Protein AF-A0A4R5L9C2-F1 (afdb_monomer_lite)

Organism: NCBI:txid2546446

Structure (mmCIF, N/CA/C/O backbone):
data_AF-A0A4R5L9C2-F1
#
_entry.id   AF-A0A4R5L9C2-F1
#
loop_
_atom_site.group_PDB
_atom_site.id
_atom_site.type_symbol
_atom_site.label_atom_id
_atom_site.label_alt_id
_atom_site.label_comp_id
_atom_site.label_asym_id
_atom_site.label_entity_id
_atom_site.label_seq_id
_atom_site.pdbx_PDB_ins_code
_atom_site.Cartn_x
_atom_site.Cartn_y
_atom_site.Cartn_z
_atom_site.occupancy
_atom_site.B_iso_or_equiv
_atom_site.auth_seq_id
_atom_site.auth_comp_id
_atom_site.auth_asym_id
_atom_site.auth_atom_id
_atom_site.pdbx_PDB_model_num
ATOM 1 N N . MET A 1 1 ? -11.951 13.675 5.980 1.00 53.25 1 MET A N 1
ATOM 2 C CA . MET A 1 1 ? -11.588 14.014 4.587 1.00 53.25 1 MET A CA 1
ATOM 3 C C . MET A 1 1 ? -11.582 12.750 3.742 1.00 53.25 1 MET A C 1
ATOM 5 O O . MET A 1 1 ? -11.155 11.713 4.239 1.00 53.25 1 MET A O 1
ATOM 9 N N . LYS A 1 2 ? -12.113 12.804 2.515 1.00 53.91 2 LYS A N 1
ATOM 10 C CA . LYS A 1 2 ? -12.083 11.684 1.562 1.00 53.91 2 LYS A CA 1
ATOM 11 C C . LYS A 1 2 ? -10.876 11.893 0.644 1.00 53.91 2 LYS A C 1
ATOM 13 O O . LYS A 1 2 ? -10.986 12.588 -0.356 1.00 53.91 2 LYS A O 1
ATOM 18 N N . CYS A 1 3 ? -9.721 11.352 1.020 1.00 62.50 3 CYS A N 1
ATOM 19 C CA . CYS A 1 3 ? -8.545 11.347 0.152 1.00 62.50 3 CYS A CA 1
ATOM 20 C C . CYS A 1 3 ? -8.708 10.206 -0.853 1.00 62.50 3 CYS A C 1
ATOM 22 O O . CYS A 1 3 ? -8.590 9.041 -0.483 1.00 62.50 3 CYS A O 1
ATOM 24 N N . VAL A 1 4 ? -9.047 10.540 -2.097 1.00 69.56 4 VAL A N 1
ATOM 25 C CA . VAL A 1 4 ? -9.021 9.580 -3.205 1.00 69.56 4 VAL A CA 1
ATOM 26 C C . VAL A 1 4 ? -7.598 9.572 -3.744 1.00 69.56 4 VAL A C 1
ATOM 28 O O . VAL A 1 4 ? -7.115 10.593 -4.230 1.00 69.56 4 VAL A O 1
ATOM 31 N N . VAL A 1 5 ? -6.908 8.444 -3.599 1.00 83.25 5 VAL A N 1
ATOM 32 C CA . VAL A 1 5 ? -5.551 8.267 -4.116 1.00 83.25 5 VAL A CA 1
ATOM 33 C C . VAL A 1 5 ? -5.657 7.568 -5.459 1.00 83.25 5 VAL A C 1
ATOM 35 O O . VAL A 1 5 ? -6.171 6.462 -5.530 1.00 83.25 5 VAL A O 1
ATOM 38 N N . VAL A 1 6 ? -5.170 8.215 -6.516 1.00 88.88 6 VAL A N 1
ATOM 39 C CA . VAL A 1 6 ? -5.037 7.597 -7.841 1.00 88.88 6 VAL A CA 1
ATOM 40 C C . VAL A 1 6 ? -3.564 7.285 -8.061 1.00 88.88 6 VAL A C 1
ATOM 42 O O . VAL A 1 6 ? -2.737 8.201 -8.095 1.00 88.88 6 VAL A O 1
ATOM 45 N N . LEU A 1 7 ? -3.223 6.002 -8.146 1.00 88.88 7 LEU A N 1
ATOM 46 C CA . LEU A 1 7 ? -1.875 5.550 -8.480 1.00 88.88 7 LEU A CA 1
ATOM 47 C C . LEU A 1 7 ? -1.745 5.435 -10.003 1.00 88.88 7 LEU A C 1
ATOM 49 O O . LEU A 1 7 ? -2.695 5.077 -10.695 1.00 88.88 7 LEU A O 1
ATOM 53 N N . LYS A 1 8 ? -0.573 5.766 -10.548 1.00 91.19 8 LYS A N 1
ATOM 54 C CA . LYS A 1 8 ? -0.252 5.452 -11.948 1.00 91.19 8 LYS A CA 1
ATOM 55 C C . LYS A 1 8 ? 0.057 3.959 -12.069 1.00 91.19 8 LYS A C 1
ATOM 57 O O . LYS A 1 8 ? 0.611 3.383 -11.139 1.00 91.19 8 LYS A O 1
ATOM 62 N N . ALA A 1 9 ? -0.146 3.374 -13.248 1.00 90.06 9 ALA A N 1
ATOM 63 C CA . ALA A 1 9 ? 0.158 1.959 -13.500 1.00 90.06 9 ALA A CA 1
ATOM 64 C C . ALA A 1 9 ? 1.588 1.548 -13.078 1.00 90.06 9 A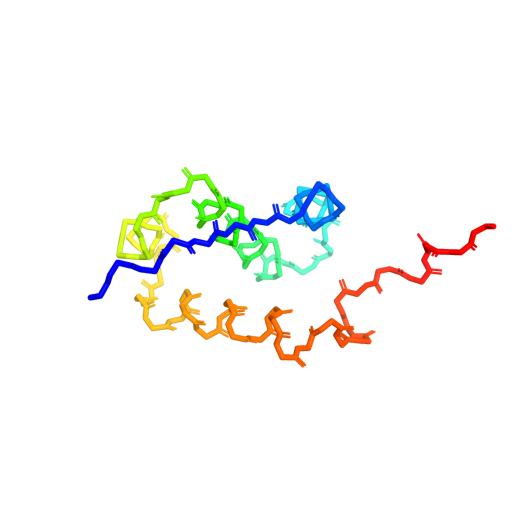LA A C 1
ATOM 66 O O . ALA A 1 9 ? 1.795 0.484 -12.502 1.00 90.06 9 ALA A O 1
ATOM 67 N N . VAL A 1 10 ? 2.582 2.421 -13.295 1.00 89.62 10 VAL A N 1
ATOM 68 C CA . VAL A 1 10 ? 3.971 2.180 -12.859 1.00 89.62 10 VAL A CA 1
ATOM 69 C C . VAL A 1 10 ? 4.135 2.202 -11.333 1.00 89.62 10 VAL A C 1
ATOM 71 O O . VAL A 1 10 ? 4.922 1.431 -10.785 1.00 89.62 10 VAL A O 1
ATOM 74 N N . GLU A 1 11 ? 3.379 3.053 -10.633 1.00 90.38 11 GLU A N 1
ATOM 75 C CA . GLU A 1 11 ? 3.378 3.116 -9.168 1.00 90.38 11 GLU A CA 1
ATOM 76 C C . GLU A 1 11 ? 2.719 1.863 -8.586 1.00 90.38 11 GLU A C 1
ATOM 78 O O . GLU A 1 11 ? 3.263 1.267 -7.661 1.00 90.38 11 GLU A O 1
ATOM 83 N N . GLU A 1 12 ? 1.595 1.427 -9.159 1.00 93.25 12 GLU A N 1
ATOM 84 C CA . GLU A 1 12 ? 0.899 0.199 -8.757 1.00 93.25 12 GLU A CA 1
ATOM 85 C C . GLU A 1 12 ? 1.794 -1.029 -8.914 1.00 93.25 12 GLU A C 1
ATOM 87 O O . GLU A 1 12 ? 1.974 -1.779 -7.955 1.00 93.25 12 GLU A O 1
ATOM 92 N N . LEU A 1 13 ? 2.428 -1.191 -10.081 1.00 93.62 13 LEU A N 1
ATOM 93 C CA . LEU A 1 13 ? 3.340 -2.308 -10.334 1.00 93.62 13 LEU A CA 1
ATOM 94 C C . LEU A 1 13 ? 4.524 -2.301 -9.358 1.00 93.62 13 LEU A C 1
ATOM 96 O O . LEU A 1 13 ? 4.874 -3.337 -8.787 1.00 93.62 13 LEU A O 1
ATOM 100 N N . THR A 1 14 ? 5.119 -1.126 -9.130 1.00 92.81 14 THR A N 1
ATOM 101 C CA . THR A 1 14 ? 6.231 -0.968 -8.184 1.00 92.81 14 THR A CA 1
ATOM 102 C C . THR A 1 14 ? 5.801 -1.356 -6.774 1.00 92.81 14 THR A C 1
ATOM 104 O O . THR A 1 14 ? 6.450 -2.182 -6.132 1.00 92.81 14 THR A O 1
ATOM 107 N N . LEU A 1 15 ? 4.680 -0.815 -6.293 1.00 93.94 15 LEU A N 1
ATOM 108 C CA . LEU A 1 15 ? 4.174 -1.098 -4.953 1.00 93.94 15 LEU A CA 1
ATOM 109 C C . LEU A 1 15 ? 3.761 -2.567 -4.795 1.00 93.94 15 LEU A C 1
ATOM 111 O O . LEU A 1 15 ? 3.991 -3.146 -3.732 1.00 93.94 15 LEU A O 1
ATOM 115 N N . GLN A 1 16 ? 3.228 -3.202 -5.843 1.00 96.00 16 GLN A N 1
ATOM 116 C CA . GLN A 1 16 ? 2.919 -4.633 -5.850 1.00 96.00 16 GLN A CA 1
ATOM 117 C C . GLN A 1 16 ? 4.188 -5.461 -5.679 1.00 96.00 16 GLN A C 1
ATOM 119 O O . GLN A 1 16 ? 4.270 -6.268 -4.748 1.00 96.00 16 GLN A O 1
ATOM 124 N N . GLN A 1 17 ? 5.213 -5.196 -6.488 1.00 95.12 17 GLN A N 1
ATOM 125 C CA . GLN A 1 17 ? 6.489 -5.895 -6.388 1.00 95.12 17 GLN A CA 1
ATOM 126 C C . GLN A 1 17 ? 7.157 -5.670 -5.024 1.00 95.12 17 GLN A C 1
ATOM 128 O O . GLN A 1 17 ? 7.681 -6.612 -4.425 1.00 95.12 17 GLN A O 1
ATOM 133 N N . MET A 1 18 ? 7.096 -4.445 -4.494 1.00 93.94 18 MET A N 1
ATOM 134 C CA . MET A 1 18 ? 7.621 -4.115 -3.169 1.00 93.94 18 MET A CA 1
ATOM 135 C C . MET A 1 18 ? 6.867 -4.830 -2.051 1.00 93.94 18 MET A C 1
ATOM 137 O O . MET A 1 18 ? 7.503 -5.338 -1.131 1.00 93.94 18 MET A O 1
ATOM 141 N N . SER A 1 19 ? 5.536 -4.905 -2.126 1.00 95.69 19 SER A N 1
ATOM 142 C CA . SER A 1 19 ? 4.716 -5.565 -1.103 1.00 95.69 19 SER A CA 1
ATOM 143 C C . SER A 1 19 ? 5.036 -7.056 -0.961 1.00 95.69 19 SER A C 1
ATOM 145 O O . SER A 1 19 ? 4.947 -7.598 0.140 1.00 95.69 19 SER A O 1
ATOM 147 N N . ILE A 1 20 ? 5.480 -7.695 -2.048 1.00 95.44 20 ILE A N 1
ATOM 148 C CA . ILE A 1 20 ? 5.819 -9.120 -2.081 1.00 95.44 20 ILE A CA 1
ATOM 149 C C . ILE A 1 20 ? 7.299 -9.334 -1.738 1.00 95.44 20 ILE A C 1
ATOM 151 O O . ILE A 1 20 ? 7.623 -10.129 -0.858 1.00 95.44 20 ILE A O 1
ATOM 155 N N . ASN A 1 21 ? 8.203 -8.602 -2.395 1.00 92.88 21 ASN A N 1
ATOM 156 C CA . ASN A 1 21 ? 9.614 -8.995 -2.486 1.00 92.88 21 ASN A CA 1
ATOM 157 C C . ASN A 1 21 ? 10.583 -8.125 -1.681 1.00 92.88 21 ASN A C 1
ATOM 159 O O . ASN A 1 21 ? 11.764 -8.457 -1.575 1.00 92.88 21 ASN A O 1
ATOM 163 N N . HIS A 1 22 ? 10.137 -7.008 -1.099 1.00 89.75 22 HIS A N 1
ATOM 164 C CA . HIS A 1 22 ? 11.070 -6.117 -0.415 1.00 89.75 22 HIS A CA 1
ATOM 165 C C . HIS A 1 22 ? 11.685 -6.785 0.824 1.00 89.75 22 HIS A C 1
ATOM 167 O O . HIS A 1 22 ? 10.966 -7.366 1.635 1.00 8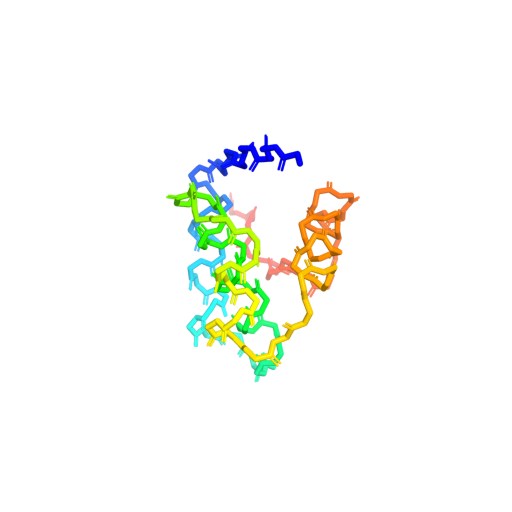9.75 22 HIS A O 1
ATOM 173 N N . ARG A 1 23 ? 13.006 -6.659 1.028 1.00 90.69 23 ARG A N 1
ATOM 174 C CA . ARG A 1 23 ? 13.732 -7.323 2.135 1.00 90.69 23 ARG A CA 1
ATOM 175 C C . ARG A 1 23 ? 13.170 -6.982 3.520 1.00 90.69 23 ARG A C 1
ATOM 177 O O . ARG A 1 23 ? 13.042 -7.844 4.387 1.00 90.69 23 ARG A O 1
ATOM 184 N N . HIS A 1 24 ? 12.809 -5.718 3.724 1.00 89.75 24 HIS A N 1
ATOM 185 C CA . HIS A 1 24 ? 12.315 -5.207 5.000 1.00 89.75 24 HIS A CA 1
ATOM 186 C C . HIS A 1 24 ? 10.800 -5.366 5.101 1.00 89.75 24 HIS A C 1
ATOM 188 O O . HIS A 1 24 ? 10.065 -4.826 4.274 1.00 89.75 24 HIS A O 1
ATOM 194 N N . ARG A 1 25 ? 10.345 -6.060 6.152 1.00 92.75 25 ARG A N 1
ATOM 195 C CA . ARG A 1 25 ? 8.921 -6.302 6.430 1.00 92.75 25 ARG A CA 1
ATOM 196 C C . ARG A 1 25 ? 8.113 -5.010 6.522 1.00 92.75 25 ARG A C 1
ATOM 198 O O . ARG A 1 25 ? 7.031 -4.950 5.958 1.00 92.75 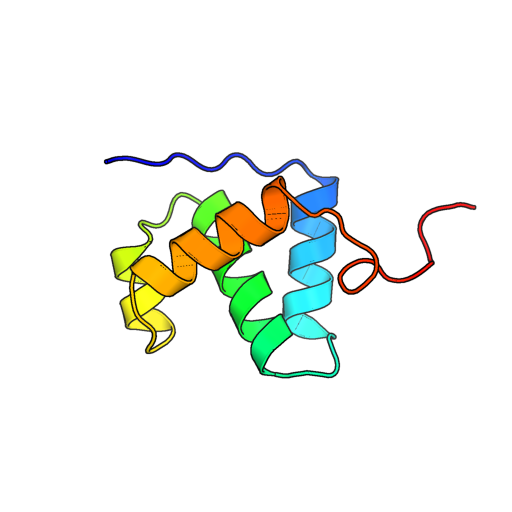25 ARG A O 1
ATOM 205 N N . ASP A 1 26 ? 8.645 -3.991 7.192 1.00 92.62 26 ASP A N 1
ATOM 206 C CA . ASP A 1 26 ? 7.971 -2.695 7.332 1.00 92.62 26 ASP A CA 1
ATOM 207 C C . ASP A 1 26 ? 7.680 -2.061 5.963 1.00 92.62 26 ASP A C 1
ATOM 209 O O . ASP A 1 26 ? 6.558 -1.647 5.693 1.00 92.62 26 ASP A O 1
ATOM 213 N N . MET A 1 27 ? 8.638 -2.103 5.035 1.00 90.75 27 MET A N 1
ATOM 214 C CA . MET A 1 27 ? 8.423 -1.582 3.682 1.00 90.75 27 MET A CA 1
ATOM 215 C C . MET A 1 27 ? 7.370 -2.379 2.905 1.00 90.75 27 MET A C 1
ATOM 217 O O . MET A 1 27 ? 6.576 -1.776 2.186 1.00 90.75 27 MET A O 1
ATOM 221 N N . ARG A 1 28 ? 7.304 -3.708 3.085 1.00 95.44 28 ARG A N 1
ATOM 222 C CA . ARG A 1 28 ? 6.231 -4.529 2.495 1.00 95.44 28 ARG A CA 1
ATOM 223 C C . ARG A 1 28 ? 4.856 -4.089 3.001 1.00 95.44 28 ARG A C 1
ATOM 225 O O . ARG A 1 28 ? 3.949 -3.870 2.202 1.00 95.44 28 ARG A O 1
ATOM 232 N N . THR A 1 29 ? 4.727 -3.889 4.315 1.00 96.12 29 THR A N 1
ATOM 233 C CA . THR A 1 29 ? 3.493 -3.406 4.955 1.00 96.12 29 THR A CA 1
ATOM 234 C C . THR A 1 29 ? 3.091 -2.022 4.443 1.00 96.12 29 THR A C 1
ATOM 236 O O . THR A 1 29 ? 1.925 -1.798 4.119 1.00 96.12 29 THR A O 1
ATOM 239 N N . ARG A 1 30 ? 4.052 -1.100 4.323 1.00 96.06 30 ARG A N 1
ATOM 240 C CA . ARG A 1 30 ? 3.814 0.253 3.800 1.00 96.06 30 ARG A CA 1
ATOM 241 C C . ARG A 1 30 ? 3.357 0.224 2.343 1.00 96.06 30 ARG A C 1
ATOM 243 O O . ARG A 1 30 ? 2.365 0.869 2.013 1.00 96.06 30 ARG A O 1
ATOM 250 N N . ALA A 1 31 ? 4.020 -0.567 1.498 1.00 95.50 31 ALA A N 1
ATOM 251 C CA . ALA A 1 31 ? 3.654 -0.722 0.092 1.00 95.50 31 ALA A CA 1
ATOM 252 C C . ALA A 1 31 ? 2.244 -1.316 -0.077 1.00 95.50 31 ALA A C 1
ATOM 254 O O . ALA A 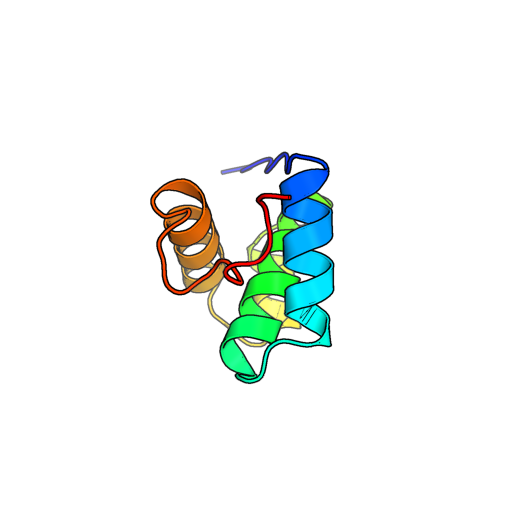1 31 ? 1.445 -0.795 -0.854 1.00 95.50 31 ALA A O 1
ATOM 255 N N . ALA A 1 32 ? 1.893 -2.330 0.722 1.00 96.88 32 ALA A N 1
ATOM 256 C CA . ALA A 1 32 ? 0.536 -2.876 0.760 1.00 96.88 32 ALA A CA 1
ATOM 257 C C . ALA A 1 32 ? -0.504 -1.827 1.202 1.00 96.88 32 ALA A C 1
ATOM 259 O O . ALA A 1 32 ? -1.581 -1.732 0.615 1.00 96.88 32 ALA A O 1
ATOM 260 N N . GLY A 1 33 ? -0.174 -0.997 2.199 1.00 96.12 33 GLY A N 1
ATOM 261 C CA . GLY A 1 33 ? -1.001 0.135 2.631 1.00 96.12 33 GLY A CA 1
ATOM 262 C C . GLY A 1 33 ? -1.292 1.137 1.511 1.00 96.12 33 GLY A C 1
ATOM 263 O O . GLY A 1 33 ? -2.433 1.572 1.353 1.00 96.12 33 GLY A O 1
ATOM 264 N N . LEU A 1 34 ? -0.280 1.470 0.709 1.00 95.19 34 LEU A N 1
ATOM 265 C CA . LE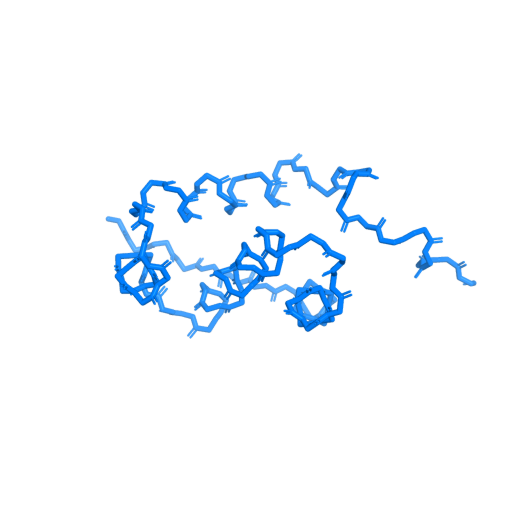U A 1 34 ? -0.412 2.386 -0.428 1.00 95.19 34 LEU A CA 1
ATOM 266 C C . LEU A 1 34 ? -1.233 1.783 -1.575 1.00 95.19 34 LEU A C 1
ATOM 268 O O . LEU A 1 34 ? -2.072 2.482 -2.140 1.00 95.19 34 LEU A O 1
ATOM 272 N N . LEU A 1 35 ? -1.068 0.490 -1.873 1.00 95.75 35 LEU A N 1
ATOM 273 C CA . LEU A 1 35 ? -1.919 -0.212 -2.843 1.00 95.75 35 LEU A CA 1
ATOM 274 C C . LEU A 1 35 ? -3.387 -0.184 -2.430 1.00 95.75 35 LEU A C 1
ATOM 276 O O . LEU A 1 35 ? -4.248 0.160 -3.233 1.00 95.75 35 LEU A O 1
ATOM 280 N N . MET A 1 36 ? -3.678 -0.484 -1.163 1.00 95.94 36 MET A N 1
ATOM 281 C CA . MET A 1 36 ? -5.048 -0.433 -0.653 1.00 95.94 36 MET A CA 1
ATOM 282 C C . MET A 1 36 ? -5.655 0.974 -0.757 1.00 95.94 36 MET A C 1
ATOM 284 O O . MET A 1 36 ? -6.845 1.103 -1.042 1.00 95.94 36 MET A O 1
ATOM 288 N N . LEU A 1 37 ? -4.854 2.032 -0.581 1.00 93.94 37 LEU A N 1
ATOM 289 C CA . LEU A 1 37 ? -5.302 3.403 -0.843 1.00 93.94 37 LEU A CA 1
ATOM 290 C C . LEU A 1 37 ? -5.635 3.630 -2.326 1.00 93.94 37 LEU A C 1
ATOM 292 O O . LEU A 1 37 ? -6.664 4.239 -2.612 1.00 93.94 37 LEU A O 1
ATOM 296 N N . GLY A 1 38 ? -4.800 3.136 -3.248 1.00 92.19 38 GLY A N 1
ATOM 297 C CA . GLY A 1 38 ? -5.054 3.192 -4.695 1.00 92.19 38 GLY A CA 1
ATOM 298 C C . GLY A 1 38 ? -6.323 2.445 -5.116 1.00 92.19 38 GLY A C 1
ATOM 299 O O . GLY A 1 38 ? -7.066 2.911 -5.972 1.00 92.19 38 GLY A O 1
ATOM 300 N N . LEU A 1 39 ? -6.639 1.349 -4.421 1.00 92.00 39 LEU A N 1
ATOM 301 C CA . LEU A 1 39 ? -7.894 0.599 -4.565 1.00 92.00 39 LEU A CA 1
ATOM 302 C C . LEU A 1 39 ? -9.111 1.305 -3.930 1.00 92.00 39 LEU A C 1
ATOM 304 O O . LEU A 1 39 ? -10.224 0.782 -3.961 1.00 92.00 39 LEU A O 1
ATOM 308 N N . GLY A 1 40 ? -8.926 2.484 -3.328 1.00 91.94 40 GLY A N 1
ATOM 309 C CA . GLY A 1 40 ? -10.002 3.301 -2.766 1.00 91.94 40 GLY A CA 1
ATOM 310 C C . GLY A 1 40 ? -10.404 2.954 -1.330 1.00 91.94 40 GLY A C 1
ATOM 311 O O . GLY A 1 40 ? -11.403 3.489 -0.831 1.00 91.94 40 GLY A O 1
ATOM 312 N N . LEU A 1 41 ? -9.648 2.100 -0.627 1.00 94.00 41 LEU A N 1
ATOM 313 C CA . LEU A 1 41 ? -9.916 1.824 0.782 1.00 94.00 41 LEU A CA 1
ATOM 314 C C . LEU A 1 41 ? -9.610 3.063 1.634 1.00 94.00 41 LEU A C 1
ATOM 316 O O . LEU A 1 41 ? -8.656 3.808 1.417 1.00 94.00 41 LEU A O 1
ATOM 320 N N . LYS A 1 42 ? -10.425 3.279 2.670 1.00 92.69 42 LYS A N 1
ATOM 321 C CA . LYS A 1 42 ? -10.223 4.389 3.609 1.00 92.69 42 LYS A CA 1
ATOM 322 C C . LYS A 1 42 ? -9.019 4.099 4.505 1.00 92.69 42 LYS A C 1
ATOM 324 O O . LYS A 1 42 ? -8.942 3.020 5.088 1.00 92.69 42 LYS A O 1
ATOM 329 N N . ALA A 1 43 ? -8.177 5.106 4.747 1.00 92.06 43 ALA A N 1
ATOM 330 C CA . ALA A 1 43 ? -6.998 4.997 5.616 1.00 92.06 43 ALA A CA 1
ATOM 331 C C . ALA A 1 43 ? -7.294 4.374 6.995 1.00 92.06 43 ALA A C 1
ATOM 333 O O . ALA A 1 43 ? -6.492 3.601 7.501 1.00 92.06 43 ALA A O 1
ATOM 334 N N . ARG A 1 44 ? -8.467 4.644 7.589 1.00 94.00 44 ARG A N 1
ATOM 335 C CA . ARG A 1 44 ? -8.886 4.037 8.866 1.00 94.00 44 ARG A CA 1
ATOM 336 C C . ARG A 1 44 ? -9.110 2.522 8.770 1.00 94.00 44 ARG A C 1
ATOM 338 O O . ARG A 1 44 ? -8.759 1.808 9.702 1.00 94.00 44 ARG A O 1
ATOM 345 N N . ALA A 1 45 ? -9.688 2.043 7.669 1.00 95.56 45 ALA A N 1
ATOM 346 C CA . ALA A 1 45 ? -9.899 0.614 7.445 1.00 95.56 45 ALA A CA 1
ATOM 347 C C . ALA A 1 45 ? -8.558 -0.099 7.231 1.00 95.56 45 ALA A C 1
ATOM 349 O O . ALA A 1 45 ? -8.284 -1.102 7.880 1.00 95.56 45 ALA A O 1
ATOM 350 N N . ILE A 1 46 ? -7.685 0.498 6.415 1.00 96.19 46 ILE A N 1
ATOM 351 C CA . ILE A 1 46 ? -6.320 0.010 6.174 1.00 96.19 46 ILE A CA 1
ATOM 352 C C . ILE A 1 46 ? -5.531 -0.049 7.485 1.00 96.19 46 ILE A C 1
ATOM 354 O O . ILE A 1 46 ? -4.915 -1.061 7.798 1.00 96.19 46 ILE A O 1
ATOM 358 N N . ALA A 1 47 ? -5.586 1.018 8.282 1.00 95.94 47 AL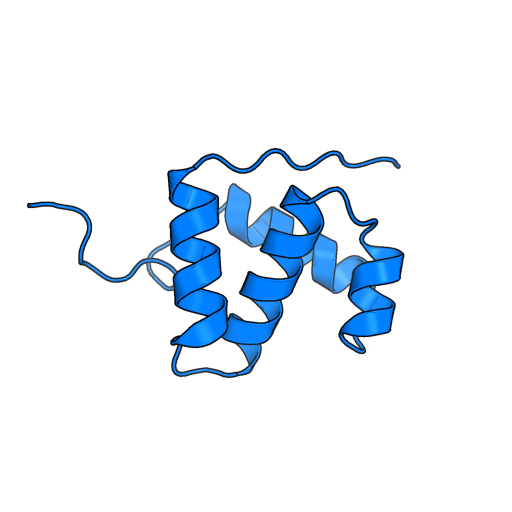A A N 1
ATOM 359 C CA . ALA A 1 47 ? -4.918 1.099 9.573 1.00 95.94 47 ALA A CA 1
ATOM 360 C C . ALA A 1 47 ? -5.383 -0.003 10.536 1.00 95.94 47 ALA A C 1
ATOM 362 O O . ALA A 1 47 ? -4.552 -0.664 11.152 1.00 95.94 47 ALA A O 1
ATOM 363 N N . SER A 1 48 ? -6.694 -0.260 10.595 1.00 97.19 48 SER A N 1
ATOM 364 C CA . SER A 1 48 ? -7.256 -1.365 11.378 1.00 97.19 48 SER A CA 1
ATOM 365 C C . SER A 1 48 ? -6.771 -2.730 10.888 1.00 97.19 48 SER A C 1
ATOM 367 O O . SER A 1 48 ? -6.453 -3.585 11.706 1.00 97.19 48 SER A O 1
ATOM 369 N N . GLN A 1 49 ? -6.704 -2.937 9.571 1.00 97.00 49 GLN A N 1
ATOM 370 C CA . GLN A 1 49 ? -6.274 -4.203 8.974 1.00 97.00 49 GLN A CA 1
ATOM 371 C C . GLN A 1 49 ? -4.775 -4.464 9.172 1.00 97.00 49 GLN A C 1
ATOM 373 O O . GLN A 1 49 ? -4.362 -5.608 9.342 1.00 97.00 49 GLN A O 1
ATOM 378 N N . LEU A 1 50 ? -3.960 -3.408 9.163 1.00 95.56 50 LEU A N 1
ATOM 379 C CA . LEU A 1 50 ? -2.506 -3.492 9.313 1.00 95.56 50 LEU A CA 1
ATOM 380 C C . LEU A 1 50 ? -2.023 -3.318 10.762 1.00 95.56 50 LEU A C 1
ATOM 382 O O . LEU A 1 50 ? -0.825 -3.434 11.011 1.00 95.56 50 LEU A O 1
ATOM 386 N N . GLY A 1 51 ? -2.922 -3.035 11.712 1.00 96.38 51 GLY A N 1
ATOM 387 C CA . GLY A 1 51 ? -2.574 -2.823 13.120 1.00 96.38 51 GLY A CA 1
ATOM 388 C C . GLY A 1 51 ? -1.743 -1.558 13.369 1.00 96.38 51 GLY A C 1
ATOM 389 O O . GLY A 1 51 ? -0.880 -1.550 14.243 1.00 96.38 51 GLY A O 1
ATOM 390 N N . VAL A 1 52 ? -1.969 -0.498 12.589 1.00 94.50 52 VAL A N 1
ATOM 391 C CA . VAL A 1 52 ? -1.249 0.786 12.690 1.00 94.50 52 VAL A CA 1
ATOM 392 C C . VAL A 1 52 ? -2.211 1.947 12.940 1.00 94.50 52 VAL A C 1
ATOM 394 O O . VAL A 1 52 ? -3.428 1.784 12.937 1.00 94.50 52 VAL A O 1
ATOM 397 N N . SER A 1 53 ? -1.679 3.155 13.138 1.00 95.25 53 SER A N 1
ATOM 398 C CA . SER A 1 53 ? -2.512 4.358 13.226 1.00 95.25 53 SER A CA 1
ATOM 399 C C . SER A 1 53 ? -2.966 4.836 11.839 1.00 95.25 53 SER A C 1
ATOM 401 O O . SER A 1 53 ? -2.247 4.697 10.848 1.00 95.25 53 SER A O 1
ATOM 403 N N . GLY A 1 54 ? -4.137 5.480 11.764 1.00 92.56 54 GLY A N 1
ATOM 404 C CA . GLY A 1 54 ? -4.591 6.135 10.529 1.00 92.56 54 GLY A CA 1
ATOM 405 C C . GLY A 1 54 ? -3.623 7.218 10.038 1.00 92.56 54 GLY A C 1
ATOM 406 O O . GLY A 1 54 ? -3.434 7.368 8.834 1.00 92.56 54 GLY A O 1
ATOM 407 N N . GLN A 1 55 ? -2.958 7.920 10.963 1.00 92.44 55 GLN A N 1
ATOM 408 C CA . GLN A 1 55 ? -1.941 8.921 10.640 1.00 92.44 55 GLN A CA 1
ATOM 409 C C . GLN A 1 55 ? -0.724 8.294 9.951 1.00 92.44 55 GLN A C 1
ATOM 411 O O . GLN A 1 55 ? -0.197 8.870 9.006 1.00 92.44 55 GLN A O 1
ATOM 416 N N . SER A 1 56 ? -0.310 7.095 10.370 1.00 93.69 56 SER A N 1
ATOM 417 C CA . SER A 1 56 ? 0.798 6.365 9.741 1.00 93.69 56 SER A CA 1
ATOM 418 C C . SER A 1 56 ? 0.532 6.123 8.255 1.00 93.69 56 SER A C 1
ATOM 420 O O . SER A 1 56 ? 1.413 6.362 7.437 1.00 93.69 56 SER A O 1
ATOM 422 N N . VAL A 1 57 ? -0.698 5.738 7.898 1.00 93.56 57 VAL A N 1
ATOM 423 C CA . VAL A 1 57 ? -1.099 5.498 6.502 1.00 93.56 57 VAL A CA 1
ATOM 424 C C . VAL A 1 57 ? -1.000 6.776 5.660 1.00 93.56 57 VAL A C 1
ATOM 426 O O . VAL A 1 57 ? -0.472 6.740 4.549 1.00 93.56 57 VAL A O 1
ATOM 429 N N . TYR A 1 58 ? -1.435 7.921 6.194 1.00 90.06 58 TYR A N 1
ATOM 430 C CA . TYR A 1 58 ? -1.265 9.208 5.509 1.00 90.06 58 TYR A CA 1
ATOM 431 C C . TYR A 1 58 ? 0.202 9.624 5.408 1.00 90.06 58 TYR A C 1
ATOM 433 O O . TYR A 1 58 ? 0.623 10.086 4.353 1.00 90.06 58 TYR A O 1
ATOM 441 N N . ASN A 1 59 ? 1.003 9.408 6.453 1.00 91.69 59 ASN A N 1
ATOM 442 C CA . ASN A 1 59 ? 2.433 9.709 6.424 1.00 91.69 59 ASN A CA 1
ATOM 443 C C . ASN A 1 59 ? 3.162 8.889 5.348 1.00 91.69 59 ASN A C 1
ATOM 445 O O . ASN A 1 59 ? 4.054 9.413 4.688 1.00 91.69 59 ASN A O 1
ATOM 449 N N . TRP A 1 60 ? 2.775 7.627 5.130 1.00 93.69 60 TRP A N 1
ATOM 450 C CA . TRP A 1 60 ? 3.325 6.815 4.041 1.00 93.69 60 TRP A CA 1
ATOM 451 C C . TRP A 1 60 ? 2.947 7.369 2.670 1.00 93.69 60 TRP A C 1
ATOM 453 O O . TRP A 1 60 ? 3.796 7.410 1.787 1.00 93.69 60 TRP A O 1
ATOM 463 N N . LEU A 1 61 ? 1.700 7.821 2.496 1.00 91.44 61 LEU A N 1
ATOM 464 C CA . LEU A 1 61 ? 1.250 8.448 1.252 1.00 91.44 61 LEU A CA 1
ATOM 465 C C . LEU A 1 61 ? 2.003 9.753 0.977 1.00 91.44 61 LEU A C 1
ATOM 467 O O . LEU A 1 61 ? 2.460 9.966 -0.143 1.00 91.44 61 LEU A O 1
ATOM 471 N N . HIS A 1 62 ? 2.152 10.601 1.995 1.00 88.44 62 HIS A N 1
ATOM 472 C CA . HIS A 1 62 ? 2.941 11.828 1.903 1.00 88.44 62 HIS A CA 1
ATOM 473 C C . HIS A 1 62 ? 4.390 11.519 1.535 1.00 88.44 62 HIS A C 1
ATOM 475 O O . HIS A 1 62 ? 4.887 12.057 0.552 1.00 88.44 62 HIS A O 1
ATOM 481 N N . ALA A 1 63 ? 5.029 10.574 2.231 1.00 88.00 63 ALA A N 1
ATOM 482 C CA . ALA A 1 63 ? 6.384 10.141 1.910 1.00 88.00 63 ALA A CA 1
ATOM 483 C C . ALA A 1 63 ? 6.492 9.589 0.478 1.00 88.00 63 ALA A C 1
ATOM 485 O O . ALA A 1 63 ? 7.423 9.939 -0.232 1.00 88.00 63 ALA A O 1
ATOM 486 N N . TRP A 1 64 ? 5.528 8.792 0.012 1.00 87.88 64 TRP A N 1
ATOM 487 C CA . TRP A 1 64 ? 5.518 8.277 -1.360 1.00 87.88 64 TRP A CA 1
ATOM 488 C C . TRP A 1 64 ? 5.429 9.396 -2.412 1.00 87.88 64 TRP A C 1
ATOM 490 O O . TRP A 1 64 ? 6.101 9.340 -3.438 1.00 87.88 64 TRP A O 1
ATOM 500 N N . ARG A 1 65 ? 4.625 10.437 -2.154 1.00 85.19 65 ARG A N 1
ATOM 501 C CA . ARG A 1 65 ? 4.407 11.557 -3.089 1.00 85.19 65 ARG A CA 1
ATOM 502 C C . ARG A 1 65 ? 5.514 12.609 -3.060 1.00 85.19 65 ARG A C 1
ATOM 504 O O . ARG A 1 65 ? 5.921 13.080 -4.116 1.00 85.19 65 ARG A O 1
ATOM 511 N N . GLU A 1 66 ? 5.993 12.983 -1.877 1.00 80.25 66 GLU A N 1
ATOM 512 C CA . GLU A 1 66 ? 7.081 13.959 -1.696 1.00 80.25 66 GLU A CA 1
ATOM 513 C C . GLU A 1 66 ? 8.434 13.387 -2.117 1.00 80.25 66 GLU A C 1
ATOM 515 O O . GLU A 1 66 ? 9.359 14.108 -2.491 1.00 80.25 66 GLU A O 1
ATOM 520 N N . ARG A 1 67 ? 8.559 12.067 -2.023 1.00 62.56 67 ARG A N 1
ATOM 521 C CA . ARG A 1 67 ? 9.800 11.340 -2.170 1.00 62.56 67 ARG A CA 1
ATOM 522 C C . ARG A 1 67 ? 9.530 10.072 -2.983 1.00 62.56 67 ARG A C 1
ATOM 524 O O . ARG A 1 67 ? 9.532 8.971 -2.445 1.00 62.56 67 ARG A O 1
ATOM 531 N N . ALA A 1 68 ? 9.554 10.194 -4.311 1.00 54.75 68 ALA A N 1
ATOM 532 C CA . ALA A 1 68 ? 10.118 9.141 -5.174 1.00 54.75 68 ALA A CA 1
ATOM 533 C C . ALA A 1 68 ? 11.645 8.985 -4.906 1.00 54.75 68 ALA A C 1
ATOM 535 O O . ALA A 1 68 ? 12.479 8.974 -5.806 1.00 54.75 68 ALA A O 1
ATOM 536 N N . SER A 1 69 ? 12.036 9.010 -3.629 1.00 43.19 69 SER A N 1
ATOM 537 C CA . SER A 1 69 ? 13.373 9.270 -3.114 1.00 43.19 69 SER A CA 1
ATOM 538 C C . SER A 1 69 ? 14.111 7.958 -2.963 1.00 43.19 69 SER A C 1
ATOM 540 O O . SER A 1 69 ? 13.658 7.097 -2.216 1.00 43.19 69 SER A O 1
ATOM 542 N N . LYS A 1 70 ? 15.221 7.867 -3.702 1.00 47.22 70 LYS A N 1
ATOM 543 C CA . LYS A 1 70 ? 16.480 7.103 -3.560 1.00 47.22 70 LYS A CA 1
ATOM 544 C C . LYS A 1 70 ? 16.562 5.834 -2.688 1.00 47.22 70 LYS A C 1
ATOM 546 O O . LYS A 1 70 ? 17.302 4.944 -3.077 1.00 47.22 70 LYS A O 1
ATOM 551 N N . ASP A 1 71 ? 15.809 5.704 -1.603 1.00 49.78 71 ASP A N 1
ATOM 552 C CA . ASP A 1 71 ? 15.732 4.494 -0.770 1.00 49.78 71 ASP A CA 1
ATOM 553 C C . ASP A 1 71 ? 14.551 3.567 -1.142 1.00 49.78 71 ASP A C 1
ATOM 555 O O . ASP A 1 71 ? 14.456 2.454 -0.629 1.00 49.78 71 ASP A O 1
ATOM 559 N N . TRP A 1 72 ? 13.641 4.015 -2.022 1.00 52.25 72 TRP A N 1
ATOM 560 C CA . TRP A 1 72 ? 12.387 3.319 -2.373 1.00 52.25 72 TRP A CA 1
ATOM 561 C C . TRP A 1 72 ? 12.311 2.776 -3.811 1.00 52.25 72 TRP A C 1
ATOM 563 O O . TRP A 1 72 ? 11.378 2.043 -4.129 1.00 52.25 72 TRP A O 1
ATOM 573 N N . LEU A 1 73 ? 13.273 3.100 -4.679 1.00 42.88 73 LEU A N 1
ATOM 574 C CA . LEU A 1 73 ? 13.351 2.585 -6.051 1.00 42.88 73 LEU A CA 1
ATOM 575 C C . LEU A 1 73 ? 14.484 1.551 -6.142 1.00 42.88 73 LEU A C 1
ATOM 577 O O . LEU A 1 73 ? 15.614 1.884 -5.776 1.00 42.88 73 LEU A O 1
ATOM 581 N N . PRO A 1 74 ? 14.259 0.326 -6.656 1.00 37.19 74 PRO A N 1
ATOM 582 C CA . PRO A 1 74 ? 15.374 -0.457 -7.166 1.00 37.19 74 PRO A CA 1
ATOM 583 C C . PRO A 1 74 ? 16.016 0.328 -8.317 1.00 37.19 74 PRO A C 1
ATOM 585 O O . PRO A 1 74 ? 15.315 0.909 -9.144 1.00 37.19 74 PRO A O 1
ATOM 588 N N . ALA A 1 75 ? 17.345 0.323 -8.393 1.00 38.94 75 ALA A N 1
ATOM 589 C CA . ALA A 1 75 ? 18.151 0.944 -9.448 1.00 38.94 75 ALA A CA 1
ATOM 590 C C . ALA A 1 75 ? 17.930 0.351 -10.865 1.00 38.94 75 ALA A C 1
ATOM 592 O O . ALA A 1 75 ? 18.787 0.478 -11.731 1.00 38.94 75 ALA A O 1
ATOM 593 N N . CYS A 1 76 ? 16.790 -0.291 -11.124 1.00 33.84 76 CYS A N 1
ATOM 594 C CA . CYS A 1 76 ? 16.469 -0.984 -12.365 1.00 33.84 76 CYS A CA 1
ATOM 595 C C . CYS A 1 76 ? 15.189 -0.399 -12.974 1.00 33.84 76 CYS A C 1
ATOM 597 O O . CYS A 1 76 ? 14.144 -1.040 -12.980 1.00 33.84 76 CYS A O 1
ATOM 599 N N . ALA A 1 77 ? 15.261 0.841 -13.453 1.00 37.78 77 ALA A N 1
ATOM 600 C CA . ALA A 1 77 ? 14.253 1.409 -14.350 1.00 37.78 77 ALA A CA 1
ATOM 601 C C . ALA A 1 77 ? 14.899 2.380 -15.352 1.00 37.78 77 ALA A C 1
ATOM 603 O O . ALA A 1 77 ? 14.377 3.457 -15.596 1.00 37.78 77 ALA A O 1
ATOM 604 N N . CYS A 1 78 ? 16.051 1.994 -15.901 1.00 28.05 78 CYS A N 1
ATOM 605 C CA . CYS A 1 78 ? 16.570 2.497 -17.169 1.00 28.05 78 CYS A CA 1
ATOM 606 C C . CYS A 1 78 ? 17.259 1.311 -17.855 1.00 28.05 78 CYS A C 1
ATOM 608 O O . CYS A 1 78 ? 18.309 0.855 -17.404 1.00 28.05 78 CYS A O 1
ATOM 610 N N . SER A 1 79 ? 16.624 0.774 -18.892 1.00 33.59 79 SER A N 1
ATOM 611 C CA . SER A 1 79 ? 17.293 0.084 -19.997 1.00 33.59 79 SER A CA 1
ATOM 612 C C . SER A 1 79 ? 17.160 0.983 -21.213 1.00 33.59 79 SER A C 1
ATOM 614 O O . SER A 1 79 ? 16.081 1.611 -21.325 1.00 33.59 79 SER A O 1
#

Sequence (79 aa):
MKCVVVLKAVEELTLQQMSINHRHRDMRTRAAGLLMLGLGLKARAIASQLGVSGQSVYNWLHAWRERASKDWLPACACS

Secondary structure (DSSP, 8-state):
--------HHHHHHHHHHHHH-SSHHHHHHHHHHHHHHTT--HHHHHHHHTS-HHHHHHHHHHHHH---TTSS-S----

Foldseek 3Di:
DQDQDADDPVLLVLLVCQLPPPPDPVSVLLSVLVNVSNVRDQLCVSCVVSVHDSVVSVVSVVCVVVDPDDVRDDPPDDD

Radius of gyration: 12.21 Å; chains: 1; bounding box: 30×23×33 Å

pLDDT: mean 82.92, std 19.68, range [28.05, 97.19]

InterPro domains:
  IPR009057 Homedomain-like superfamily [SSF46689] (15-69)